Protein AF-A0A9E5EXT0-F1 (afdb_monomer_lite)

Sequence (122 aa):
MRSSLAVTTYQAGKLVFLRPQDGKLNTHFRAFDSPMGLAANHQILSIGTPGHISHYRNMPAVAQKREPIGQVDACYMPRDSHTTGDILVHEMAYGNNNELWVVNTRFSCLCTLDNVNSFVPR

Secondary structure (DSSP, 8-state):
----EEEEETTTTEEEEEEEETTEEEEEEEE-SS---EEE-SSEEEEEETEEEEEEEE-HHHHTTSSSTTS-S--EEEEEEEEEES--EEEEEE-GGGPEEEEETTTTEEEEEETTTEEEE-

Foldseek 3Di:
DWDWDWDADQVVQWIWIWTDDPNDIDIDIDGHHRWAEWEDDPFWTWIDHAQKIWIWGWDQVVQCVDPVHPPGRTDTHTDDMQGQHGQPFHYWYQDPPRFIWTCRVVVRFIWTADPPNRIDGD

Structure (mmCIF, N/CA/C/O backbone):
data_AF-A0A9E5EXT0-F1
#
_entry.id   AF-A0A9E5EXT0-F1
#
loop_
_atom_site.group_PDB
_atom_site.id
_atom_site.type_symbol
_atom_site.label_atom_id
_atom_site.label_alt_id
_atom_site.label_comp_id
_atom_site.label_asym_id
_atom_site.label_entity_id
_atom_site.label_seq_id
_atom_site.pdbx_PDB_ins_code
_atom_site.Cartn_x
_atom_site.Cartn_y
_atom_site.Cartn_z
_atom_site.occupancy
_atom_site.B_iso_or_equiv
_atom_site.auth_seq_id
_atom_site.auth_comp_id
_atom_site.auth_asym_id
_atom_site.auth_atom_id
_atom_site.pdbx_PDB_model_num
ATOM 1 N N . MET A 1 1 ? -25.022 -2.362 8.322 1.00 39.25 1 MET A N 1
ATOM 2 C CA . MET A 1 1 ? -23.707 -2.462 7.652 1.00 39.25 1 MET A CA 1
ATOM 3 C C . MET A 1 1 ? -22.707 -1.631 8.444 1.00 39.25 1 MET A C 1
ATOM 5 O O . MET A 1 1 ? -22.973 -0.454 8.653 1.00 39.25 1 MET A O 1
ATOM 9 N N . ARG A 1 2 ? -21.622 -2.231 8.952 1.00 65.38 2 ARG A N 1
ATOM 10 C CA . ARG A 1 2 ? -20.475 -1.490 9.506 1.00 65.38 2 ARG A CA 1
ATOM 11 C C . ARG A 1 2 ? -19.457 -1.360 8.378 1.00 65.38 2 ARG A C 1
ATOM 13 O O . ARG A 1 2 ? -18.787 -2.331 8.054 1.00 65.38 2 ARG A O 1
ATOM 20 N N . SER A 1 3 ? -19.410 -0.197 7.744 1.00 68.75 3 SER A N 1
ATOM 21 C CA . SER A 1 3 ? -18.426 0.102 6.702 1.00 68.75 3 SER A CA 1
ATOM 22 C C . SER A 1 3 ? -17.402 1.071 7.273 1.00 68.75 3 SER A C 1
ATOM 24 O O . SER A 1 3 ? -17.778 2.053 7.913 1.00 68.75 3 SER A O 1
ATOM 26 N N . SER A 1 4 ? -16.122 0.789 7.053 1.00 84.25 4 SER A N 1
ATOM 27 C CA . SER A 1 4 ? -15.028 1.707 7.372 1.00 84.25 4 SER A CA 1
ATOM 28 C C . SER A 1 4 ? -14.374 2.167 6.074 1.00 84.25 4 SER A C 1
ATOM 30 O O . SER A 1 4 ? -14.234 1.375 5.144 1.00 84.25 4 SER A O 1
ATOM 32 N N . LEU A 1 5 ? -13.967 3.430 6.020 1.00 91.06 5 LEU A N 1
ATOM 33 C CA . LEU A 1 5 ? -13.195 4.015 4.929 1.00 91.06 5 LEU A CA 1
ATOM 34 C C . LEU A 1 5 ? -11.774 4.294 5.427 1.00 91.06 5 LEU A C 1
ATOM 36 O O . LEU A 1 5 ? -11.593 4.820 6.524 1.00 91.06 5 LEU A O 1
ATOM 40 N N . ALA A 1 6 ? -10.776 3.944 4.624 1.00 93.25 6 ALA A N 1
ATOM 41 C CA . ALA A 1 6 ? -9.379 4.274 4.869 1.00 93.25 6 ALA A CA 1
ATOM 42 C C . ALA A 1 6 ? -8.933 5.336 3.856 1.00 93.25 6 ALA A C 1
ATOM 44 O O . ALA A 1 6 ? -9.219 5.203 2.670 1.00 93.25 6 ALA A O 1
ATOM 45 N N . VAL A 1 7 ? -8.268 6.391 4.328 1.00 94.31 7 VAL A N 1
ATOM 46 C CA . VAL A 1 7 ? -7.820 7.523 3.502 1.00 94.31 7 VAL A CA 1
ATOM 47 C C . VAL A 1 7 ? -6.372 7.851 3.830 1.00 94.31 7 VAL A C 1
ATOM 49 O O . VAL A 1 7 ? -6.045 8.089 4.993 1.00 94.31 7 VAL A O 1
ATOM 52 N N . THR A 1 8 ? -5.510 7.892 2.820 1.00 94.56 8 THR A N 1
ATOM 53 C CA . THR A 1 8 ? -4.151 8.428 2.932 1.00 94.56 8 THR A CA 1
ATOM 54 C C . THR A 1 8 ? -4.142 9.921 2.613 1.00 94.56 8 THR A C 1
ATOM 56 O O . THR A 1 8 ? -4.918 10.417 1.799 1.00 94.56 8 THR A O 1
ATOM 59 N N . THR A 1 9 ? -3.274 10.672 3.285 1.00 92.62 9 THR A N 1
ATOM 60 C CA . THR A 1 9 ? -3.041 12.089 3.014 1.00 92.62 9 THR A CA 1
ATOM 61 C C . THR A 1 9 ? -1.550 12.315 2.817 1.00 92.62 9 THR A C 1
ATOM 63 O O . THR A 1 9 ? -0.763 12.210 3.757 1.00 92.62 9 THR A O 1
ATOM 66 N N . TYR A 1 10 ? -1.165 12.642 1.584 1.00 89.25 10 TYR A N 1
ATOM 67 C CA . TYR A 1 10 ? 0.237 12.787 1.198 1.00 89.25 10 TYR A CA 1
ATOM 68 C C . TYR A 1 10 ? 0.949 13.877 2.015 1.00 89.25 10 TYR A C 1
ATOM 70 O O . TYR A 1 10 ? 1.828 13.580 2.817 1.00 89.25 10 TYR A O 1
ATOM 78 N N . GLN A 1 11 ? 0.496 15.130 1.904 1.00 88.56 11 GLN A N 1
ATOM 79 C CA . GLN A 1 11 ? 1.147 16.281 2.550 1.00 88.56 11 GLN A CA 1
ATOM 80 C C . GLN A 1 11 ? 1.045 16.266 4.082 1.00 88.56 11 GLN A C 1
ATOM 82 O O . GLN A 1 11 ? 1.932 16.753 4.775 1.00 88.56 11 GLN A O 1
ATOM 87 N N . ALA A 1 12 ? -0.041 15.716 4.630 1.00 90.56 12 ALA A N 1
ATOM 88 C CA . ALA A 1 12 ? -0.236 15.652 6.079 1.00 90.56 12 ALA A CA 1
ATOM 89 C C . ALA A 1 12 ? 0.377 14.389 6.714 1.00 90.56 12 ALA A C 1
ATOM 91 O O . ALA A 1 12 ? 0.397 14.275 7.945 1.00 90.56 12 ALA A O 1
ATOM 92 N N . GLY A 1 13 ? 0.862 13.443 5.900 1.00 94.62 13 GLY A N 1
ATOM 93 C CA . GLY A 1 13 ? 1.520 12.226 6.364 1.00 94.62 13 GLY A CA 1
ATOM 94 C C . GLY A 1 13 ? 0.614 11.340 7.218 1.00 94.62 13 GLY A C 1
ATOM 95 O O . GLY A 1 13 ? 1.055 10.845 8.260 1.00 94.62 13 GLY A O 1
ATOM 96 N N . LYS A 1 14 ? -0.677 11.199 6.870 1.00 95.25 14 LYS A N 1
ATOM 97 C CA . LYS A 1 14 ? -1.632 10.400 7.663 1.00 95.25 14 LYS A CA 1
ATOM 98 C C . LYS A 1 14 ? -2.277 9.281 6.862 1.00 95.25 14 LYS A C 1
ATOM 100 O O . LYS A 1 14 ? -2.654 9.459 5.714 1.00 95.25 14 LYS A O 1
ATOM 105 N N . LEU A 1 15 ? -2.512 8.163 7.539 1.00 94.50 15 LEU A N 1
ATOM 106 C CA . LEU A 1 15 ? -3.601 7.241 7.241 1.00 94.50 15 LEU A CA 1
ATOM 107 C C . LEU A 1 15 ? -4.729 7.497 8.243 1.00 94.50 15 LEU A C 1
ATOM 109 O O . LEU A 1 15 ? -4.500 7.506 9.457 1.00 94.50 15 LEU A O 1
ATOM 113 N N . VAL A 1 16 ? -5.942 7.679 7.738 1.00 94.69 16 VAL A N 1
ATOM 114 C CA . VAL A 1 16 ? -7.144 7.941 8.524 1.00 94.69 16 VAL A CA 1
ATOM 115 C C . VAL A 1 16 ? -8.137 6.815 8.297 1.00 94.69 16 VAL A C 1
ATOM 117 O O . VAL A 1 16 ? -8.565 6.584 7.171 1.00 94.69 16 VAL A O 1
ATOM 120 N N . PHE A 1 17 ? -8.534 6.137 9.370 1.00 92.44 17 PHE A N 1
ATOM 121 C CA . PHE A 1 17 ? -9.700 5.260 9.357 1.00 92.44 17 PHE A CA 1
ATOM 122 C C . PHE A 1 17 ? -10.920 6.037 9.831 1.00 92.44 17 PHE A C 1
ATOM 124 O O . PHE A 1 17 ? -10.903 6.637 10.906 1.00 92.44 17 PHE A O 1
ATOM 131 N N . LEU A 1 18 ? -11.968 6.003 9.023 1.00 92.38 18 LEU A N 1
ATOM 132 C CA . LEU A 1 18 ? -13.235 6.689 9.204 1.00 92.38 18 LEU A CA 1
ATOM 133 C C . LEU A 1 18 ? -14.322 5.628 9.336 1.00 92.38 18 LEU A C 1
ATOM 135 O O . LEU A 1 18 ? -14.470 4.785 8.451 1.00 92.38 18 LEU A O 1
ATOM 139 N N . ARG A 1 19 ? -15.089 5.652 10.423 1.00 90.50 19 ARG A N 1
ATOM 140 C CA . ARG A 1 19 ? -16.192 4.702 10.618 1.00 90.50 19 ARG A CA 1
ATOM 141 C C . ARG A 1 19 ? -17.350 5.325 11.392 1.00 90.50 19 ARG A C 1
ATOM 143 O O . ARG A 1 19 ? -17.109 6.154 12.272 1.00 90.50 19 ARG A O 1
ATOM 150 N N . PRO A 1 20 ? -18.598 4.916 11.126 1.00 89.81 20 PRO A N 1
ATOM 151 C CA . PRO A 1 20 ? -19.717 5.280 11.977 1.00 89.81 20 PRO A CA 1
ATOM 152 C C . PRO A 1 20 ? -19.618 4.539 13.318 1.00 89.81 20 PRO A C 1
ATOM 154 O O . PRO A 1 20 ? -19.396 3.328 13.363 1.00 89.81 20 PRO A O 1
ATOM 157 N N . GLN A 1 21 ? -19.812 5.261 14.415 1.00 87.50 21 GLN A N 1
ATOM 158 C CA . GLN A 1 21 ? -19.935 4.717 15.763 1.00 87.50 21 GLN A CA 1
ATOM 159 C C . GLN A 1 21 ? -20.943 5.563 16.546 1.00 87.50 21 GLN A C 1
ATOM 161 O O . GLN A 1 21 ? -20.752 6.767 16.692 1.00 87.50 21 GLN A O 1
ATOM 166 N N . ASP A 1 22 ? -22.013 4.935 17.037 1.00 87.69 22 ASP A N 1
ATOM 167 C CA . ASP A 1 22 ? -23.022 5.556 17.911 1.00 87.69 22 ASP A CA 1
ATOM 168 C C . ASP A 1 22 ? -23.604 6.871 17.351 1.00 87.69 22 ASP A C 1
ATOM 170 O O . ASP A 1 22 ? -23.717 7.881 18.043 1.00 87.69 22 ASP A O 1
ATOM 174 N N . GLY A 1 23 ? -23.919 6.881 16.049 1.00 87.12 23 GLY A N 1
ATOM 175 C CA . GLY A 1 23 ? -24.445 8.060 15.346 1.00 87.12 23 GLY A CA 1
ATOM 176 C C . GLY A 1 23 ? -23.416 9.169 15.087 1.00 87.12 23 GLY A C 1
ATOM 177 O O . GLY A 1 23 ? -23.775 10.223 14.570 1.00 87.12 23 GLY A O 1
ATOM 178 N N . LYS A 1 24 ? -22.140 8.944 15.419 1.00 90.31 24 LYS A N 1
ATOM 179 C CA . LYS A 1 24 ? -21.023 9.871 15.201 1.00 90.31 24 LYS A CA 1
ATOM 180 C C . LYS A 1 24 ? -19.991 9.272 14.247 1.00 90.31 24 LYS A C 1
ATOM 182 O O . LYS A 1 24 ? -19.916 8.059 14.056 1.00 90.31 24 LYS A O 1
ATOM 187 N N . LEU A 1 25 ? -19.162 10.132 13.662 1.00 90.06 25 LEU A N 1
ATOM 188 C CA . LEU A 1 25 ? -17.989 9.708 12.907 1.00 90.06 25 LEU A CA 1
ATOM 189 C C . LEU A 1 25 ? -16.818 9.499 13.875 1.00 90.06 25 LEU A C 1
ATOM 191 O O . LEU A 1 25 ? -16.340 10.448 14.494 1.00 90.06 25 LEU A O 1
ATOM 195 N N . ASN A 1 26 ? -16.353 8.260 14.006 1.00 89.81 26 ASN A N 1
ATOM 196 C CA . ASN A 1 26 ? -15.113 7.942 14.701 1.00 89.81 26 ASN A CA 1
ATOM 197 C C . ASN A 1 26 ? -13.950 7.994 13.705 1.00 89.81 26 ASN A C 1
ATOM 199 O O . ASN A 1 26 ? -14.019 7.394 12.630 1.00 89.81 26 ASN A O 1
ATOM 203 N N . THR A 1 27 ? -12.887 8.702 14.079 1.00 91.19 27 THR A N 1
ATOM 204 C CA . THR A 1 27 ? -11.682 8.853 13.265 1.00 91.19 27 THR A CA 1
ATOM 205 C C . THR A 1 27 ? -10.472 8.326 14.022 1.00 91.19 27 THR A C 1
ATOM 207 O O . THR A 1 27 ? -10.321 8.531 15.228 1.00 91.19 27 THR A O 1
ATOM 210 N N . HIS A 1 28 ? -9.605 7.604 13.321 1.00 90.31 28 HIS A N 1
ATOM 211 C CA . HIS A 1 28 ? -8.381 7.072 13.895 1.00 90.31 28 HIS A CA 1
ATOM 212 C C . HIS A 1 28 ? -7.205 7.326 12.962 1.00 90.31 28 HIS A C 1
ATOM 214 O O . HIS A 1 28 ? -7.200 6.882 11.815 1.00 90.31 28 HIS A O 1
ATOM 220 N N . PHE A 1 29 ? -6.195 8.017 13.484 1.00 93.06 29 PHE A N 1
ATOM 221 C CA . PHE A 1 29 ? -5.056 8.502 12.717 1.00 93.06 29 PHE A CA 1
ATOM 222 C C . PHE A 1 29 ? -3.808 7.656 12.975 1.00 93.06 29 PHE A C 1
ATOM 224 O O . PHE A 1 29 ? -3.501 7.265 14.110 1.00 93.06 29 PHE A O 1
ATOM 231 N N . ARG A 1 30 ? -3.048 7.408 11.912 1.00 93.81 30 ARG A N 1
ATOM 232 C CA . ARG A 1 30 ? -1.689 6.867 11.960 1.00 93.81 30 ARG A CA 1
ATOM 233 C C . ARG A 1 30 ? -0.777 7.729 11.107 1.00 93.81 30 ARG A C 1
ATOM 235 O O . ARG A 1 30 ? -1.190 8.184 10.047 1.00 93.81 30 ARG A O 1
ATOM 242 N N . ALA A 1 31 ? 0.423 7.999 11.608 1.00 95.00 31 ALA A N 1
ATOM 243 C CA . ALA A 1 31 ? 1.421 8.760 10.874 1.00 95.00 31 ALA A CA 1
ATOM 244 C C . ALA A 1 31 ? 2.197 7.828 9.941 1.00 95.00 31 ALA A C 1
ATOM 246 O O . ALA A 1 31 ? 2.560 6.727 10.349 1.00 95.00 31 ALA A O 1
ATOM 247 N N . PHE A 1 32 ? 2.439 8.294 8.724 1.00 94.00 32 PHE A N 1
ATOM 248 C CA . PHE A 1 32 ? 3.276 7.653 7.719 1.00 94.00 32 PHE A CA 1
ATOM 249 C C . PHE A 1 32 ? 4.070 8.737 7.003 1.00 94.00 32 PHE A C 1
ATOM 251 O O . PHE A 1 32 ? 3.603 9.873 6.899 1.00 94.00 32 PHE A O 1
ATOM 258 N N . ASP A 1 33 ? 5.248 8.388 6.501 1.00 92.31 33 ASP A N 1
ATOM 259 C CA . ASP A 1 33 ? 5.979 9.293 5.628 1.00 92.31 33 ASP A CA 1
ATOM 260 C C . ASP A 1 33 ? 5.316 9.305 4.251 1.00 92.31 33 ASP A C 1
ATOM 262 O O . ASP A 1 33 ? 5.365 8.315 3.524 1.00 92.31 33 ASP A O 1
ATOM 266 N N . SER A 1 34 ? 4.657 10.418 3.929 1.00 93.31 34 SER A N 1
ATOM 267 C CA . SER A 1 34 ? 4.137 10.707 2.592 1.00 93.31 34 SER A CA 1
ATOM 268 C C . SER A 1 34 ? 3.356 9.539 1.947 1.00 93.31 34 SER A C 1
ATOM 270 O O . SER A 1 34 ? 3.691 9.123 0.836 1.00 93.31 34 SER A O 1
ATOM 272 N N . PRO A 1 35 ? 2.333 8.964 2.620 1.00 95.81 35 PRO A N 1
ATOM 273 C CA . PRO A 1 35 ? 1.624 7.793 2.115 1.00 95.81 35 PRO A CA 1
ATOM 274 C C . PRO A 1 35 ? 0.811 8.154 0.869 1.00 95.81 35 PRO A C 1
ATOM 276 O O . PRO A 1 35 ? 0.051 9.126 0.879 1.00 95.81 35 PRO A O 1
ATOM 279 N N . MET A 1 36 ? 0.953 7.355 -0.187 1.00 93.25 36 MET A N 1
ATOM 280 C CA . MET A 1 36 ? 0.274 7.573 -1.469 1.00 93.25 36 MET A CA 1
ATOM 281 C C . MET A 1 36 ? -0.566 6.356 -1.842 1.00 93.25 36 MET A C 1
ATOM 283 O O . MET A 1 36 ? -1.790 6.440 -1.795 1.00 93.25 36 MET A O 1
ATOM 287 N N . GLY A 1 37 ? 0.076 5.213 -2.098 1.00 95.12 37 GLY A N 1
ATOM 288 C CA . GLY A 1 37 ? -0.633 3.988 -2.464 1.00 95.12 37 GLY A CA 1
ATOM 289 C C . GLY A 1 37 ? -1.367 3.356 -1.284 1.00 95.12 37 GLY A C 1
ATOM 290 O O . GLY A 1 37 ? -0.801 3.223 -0.194 1.00 95.12 37 GLY A O 1
ATOM 291 N N . LEU A 1 38 ? -2.596 2.892 -1.512 1.00 97.00 38 LEU A N 1
ATOM 292 C CA . LEU A 1 38 ? -3.393 2.198 -0.505 1.00 97.00 38 LEU A CA 1
ATOM 293 C C . LEU A 1 38 ? -4.187 1.055 -1.145 1.00 97.00 38 LEU A C 1
ATOM 295 O O . LEU A 1 38 ? -5.142 1.285 -1.871 1.00 97.00 38 LEU A O 1
ATOM 299 N N . ALA A 1 39 ? -3.858 -0.187 -0.797 1.00 97.12 39 ALA A N 1
ATOM 300 C CA . ALA A 1 39 ? -4.634 -1.354 -1.218 1.00 97.12 39 ALA A CA 1
ATOM 301 C C . ALA A 1 39 ? -5.157 -2.101 0.002 1.00 97.12 39 ALA A C 1
ATOM 303 O O . ALA A 1 39 ? -4.410 -2.374 0.941 1.00 97.12 39 ALA A O 1
ATOM 304 N N . ALA A 1 40 ? -6.428 -2.483 -0.013 1.00 94.50 40 ALA A N 1
ATOM 305 C CA . ALA A 1 40 ? -7.011 -3.265 1.065 1.00 94.50 40 ALA A CA 1
ATOM 306 C C . ALA A 1 40 ? -7.951 -4.34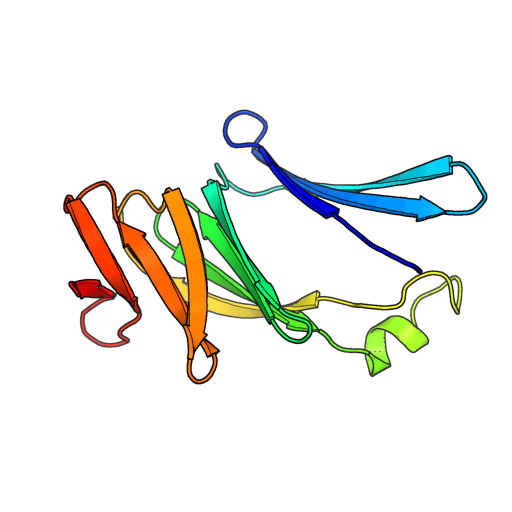5 0.533 1.00 94.50 40 ALA A C 1
ATOM 308 O O . ALA A 1 40 ? -8.669 -4.150 -0.444 1.00 94.50 40 ALA A O 1
ATOM 309 N N . ASN A 1 41 ? -7.976 -5.472 1.233 1.00 89.62 41 ASN A N 1
ATOM 310 C CA . ASN A 1 41 ? -9.060 -6.444 1.207 1.00 89.62 41 ASN A CA 1
ATOM 311 C C . ASN A 1 41 ? -9.407 -6.829 2.662 1.00 89.62 41 ASN A C 1
ATOM 313 O O . ASN A 1 41 ? -8.867 -6.261 3.610 1.00 89.62 41 ASN A O 1
ATOM 317 N N . HIS A 1 42 ? -10.304 -7.795 2.875 1.00 84.00 42 HIS A N 1
ATOM 318 C CA . HIS A 1 42 ? -10.741 -8.189 4.227 1.00 84.00 42 HIS A CA 1
ATOM 319 C C . HIS A 1 42 ? -9.621 -8.744 5.135 1.00 84.00 42 HIS A C 1
ATOM 321 O O . HIS A 1 42 ? -9.786 -8.819 6.357 1.00 84.00 42 HIS A O 1
ATOM 327 N N . GLN A 1 43 ? -8.503 -9.174 4.549 1.00 91.31 43 GLN A N 1
ATOM 328 C CA . GLN A 1 43 ? -7.409 -9.853 5.241 1.00 91.31 43 GLN A CA 1
ATOM 329 C C . GLN A 1 43 ? -6.127 -9.024 5.286 1.00 91.31 43 GLN A C 1
ATOM 331 O O . GLN A 1 43 ? -5.355 -9.170 6.235 1.00 91.31 43 GLN A O 1
ATOM 336 N N . ILE A 1 44 ? -5.883 -8.184 4.281 1.00 94.69 44 ILE A N 1
ATOM 337 C CA . ILE A 1 44 ? -4.612 -7.498 4.074 1.00 94.69 44 ILE A CA 1
ATOM 338 C C . ILE A 1 44 ? -4.864 -6.020 3.801 1.00 94.69 44 ILE A C 1
ATOM 340 O O . ILE A 1 44 ? -5.755 -5.655 3.039 1.00 94.69 44 ILE A O 1
ATOM 344 N N . LEU A 1 45 ? -4.042 -5.184 4.417 1.00 96.44 45 LEU A N 1
ATOM 345 C CA . LEU A 1 45 ? -3.942 -3.760 4.151 1.00 96.44 45 LEU A CA 1
ATOM 346 C C . LEU A 1 45 ? -2.493 -3.462 3.774 1.00 96.44 45 LEU A C 1
ATOM 348 O O . LEU A 1 45 ? -1.585 -3.823 4.520 1.00 96.44 45 LEU A O 1
ATOM 352 N N . SER A 1 46 ? -2.287 -2.792 2.650 1.00 97.88 46 SER A N 1
ATOM 353 C CA . SER A 1 46 ? -0.978 -2.381 2.157 1.00 97.88 46 SER A CA 1
ATOM 354 C C . SER A 1 46 ? -0.925 -0.886 1.946 1.00 97.88 46 SER A C 1
ATOM 356 O O . SER A 1 46 ? -1.861 -0.299 1.404 1.00 97.88 46 SER A O 1
ATOM 358 N N . ILE A 1 47 ? 0.182 -0.286 2.367 1.00 97.81 47 ILE A N 1
AT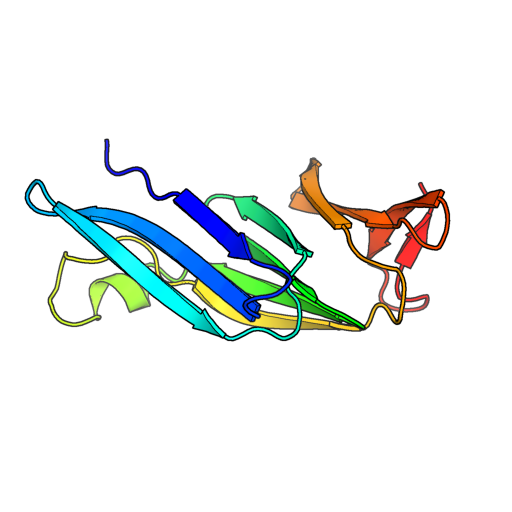OM 359 C CA . ILE A 1 47 ? 0.404 1.156 2.301 1.00 97.81 47 ILE A CA 1
ATOM 360 C C . ILE A 1 47 ? 1.743 1.385 1.613 1.00 97.81 47 ILE A C 1
ATOM 362 O O . ILE A 1 47 ? 2.763 0.862 2.061 1.00 97.81 47 ILE A O 1
ATOM 366 N N . GLY A 1 48 ? 1.719 2.145 0.523 1.00 97.62 48 GLY A N 1
ATOM 367 C CA . GLY A 1 48 ? 2.897 2.564 -0.219 1.00 97.62 48 GLY A CA 1
ATOM 368 C C . GLY A 1 48 ? 3.384 3.924 0.264 1.00 97.62 48 GLY A C 1
ATOM 369 O O . GLY A 1 48 ? 2.624 4.896 0.288 1.00 97.62 48 GLY A O 1
ATOM 370 N N . THR A 1 49 ? 4.656 3.978 0.629 1.00 96.38 49 THR A N 1
ATOM 371 C CA . THR A 1 49 ? 5.390 5.173 1.063 1.00 96.38 49 THR A CA 1
ATOM 372 C C . THR A 1 49 ? 6.699 5.263 0.268 1.00 96.38 49 THR A C 1
ATOM 374 O O . THR A 1 49 ? 7.053 4.313 -0.438 1.00 96.38 49 THR A O 1
ATOM 377 N N . PRO A 1 50 ? 7.460 6.367 0.342 1.00 95.81 50 PRO A N 1
ATOM 378 C CA . PRO A 1 50 ? 8.748 6.448 -0.339 1.00 95.81 50 PRO A CA 1
ATOM 379 C C . PRO A 1 50 ? 9.671 5.275 0.029 1.00 95.81 50 PRO A C 1
ATOM 381 O O . PRO A 1 50 ? 9.911 4.977 1.200 1.00 95.81 50 PRO A O 1
ATOM 384 N N . GLY A 1 51 ? 10.175 4.575 -0.987 1.00 96.00 51 GLY A N 1
ATOM 385 C CA . GLY A 1 51 ? 11.152 3.498 -0.828 1.00 96.00 51 GLY A CA 1
ATOM 386 C C . GLY A 1 51 ? 10.606 2.135 -0.396 1.00 96.00 51 GLY A C 1
ATOM 387 O O . GLY A 1 51 ? 11.347 1.158 -0.513 1.00 96.00 51 GLY A O 1
ATOM 388 N N . HIS A 1 52 ? 9.363 2.035 0.089 1.00 96.81 52 HIS A N 1
ATOM 389 C CA . HIS A 1 52 ? 8.838 0.778 0.623 1.00 96.81 52 HIS A CA 1
ATOM 390 C C . HIS A 1 52 ? 7.308 0.667 0.608 1.00 96.81 52 HIS A C 1
ATOM 392 O O . HIS A 1 52 ? 6.582 1.661 0.639 1.00 96.81 52 HIS A O 1
ATOM 398 N N . ILE A 1 53 ? 6.818 -0.572 0.623 1.00 97.94 53 ILE A N 1
ATOM 399 C CA . ILE A 1 53 ? 5.403 -0.909 0.790 1.00 97.94 53 ILE A CA 1
ATOM 400 C C . ILE A 1 53 ? 5.259 -1.760 2.049 1.00 97.94 53 ILE A C 1
ATOM 402 O O . ILE A 1 53 ? 5.834 -2.838 2.149 1.00 97.94 53 ILE A O 1
ATOM 406 N N . SER A 1 54 ? 4.472 -1.282 3.011 1.00 97.50 54 SER A N 1
ATOM 407 C CA . SER A 1 54 ? 4.205 -1.998 4.261 1.00 97.50 54 SER A CA 1
ATOM 408 C C . SER A 1 54 ? 2.938 -2.840 4.154 1.00 97.50 54 SER A C 1
ATOM 410 O O . SER A 1 54 ? 1.888 -2.329 3.762 1.00 97.50 54 SER A O 1
ATOM 412 N N . HIS A 1 55 ? 3.010 -4.099 4.583 1.00 97.50 55 HIS A N 1
ATOM 413 C CA . HIS A 1 55 ? 1.898 -5.043 4.617 1.00 97.50 55 HIS A CA 1
ATOM 414 C C . HIS A 1 55 ? 1.422 -5.301 6.049 1.00 97.50 55 HIS A C 1
ATOM 416 O O . HIS A 1 55 ? 2.183 -5.684 6.943 1.00 97.50 55 HIS A O 1
ATOM 422 N N . TYR A 1 56 ? 0.115 -5.176 6.249 1.00 97.12 56 TYR A N 1
ATOM 423 C CA . TYR A 1 56 ? -0.575 -5.458 7.497 1.00 97.12 56 TYR A CA 1
ATOM 424 C C . TYR A 1 56 ? -1.593 -6.570 7.284 1.00 97.12 56 TYR A C 1
ATOM 426 O O . TYR A 1 56 ? -2.275 -6.604 6.262 1.00 97.12 56 TYR A O 1
ATOM 434 N N . ARG A 1 57 ? -1.757 -7.452 8.271 1.00 96.25 57 ARG A N 1
ATOM 435 C CA . ARG A 1 57 ? -2.804 -8.481 8.250 1.00 96.25 57 ARG A CA 1
ATOM 436 C C . ARG A 1 57 ? -3.832 -8.271 9.340 1.00 96.25 57 ARG A C 1
ATOM 438 O O . ARG A 1 57 ? -3.475 -7.963 10.477 1.00 96.25 57 ARG A O 1
ATOM 445 N N . ASN A 1 58 ? -5.094 -8.483 8.987 1.00 94.44 58 ASN A N 1
ATOM 446 C CA . ASN A 1 58 ? -6.199 -8.489 9.928 1.00 94.44 58 ASN A CA 1
ATOM 447 C C . ASN A 1 58 ? -6.065 -9.679 10.891 1.00 94.44 58 ASN A C 1
ATOM 449 O O . ASN A 1 58 ? -5.884 -10.820 10.467 1.00 94.44 58 ASN A O 1
ATOM 453 N N . MET A 1 59 ? -6.165 -9.407 12.189 1.00 93.69 59 MET A N 1
ATOM 454 C CA . MET A 1 59 ? -6.059 -10.373 13.279 1.00 93.69 59 MET A CA 1
ATOM 455 C C . MET A 1 59 ? -7.318 -10.300 14.153 1.00 93.69 59 MET A C 1
ATOM 457 O O . MET A 1 59 ? -7.307 -9.640 15.198 1.00 93.69 59 MET A O 1
ATOM 461 N N . PRO A 1 60 ? -8.414 -10.983 13.772 1.00 90.69 60 PRO A N 1
ATOM 462 C CA . PRO A 1 60 ? -9.682 -10.918 14.504 1.00 90.69 60 PRO A CA 1
ATOM 463 C C . PRO A 1 60 ? -9.559 -11.323 15.979 1.00 90.69 60 PRO A C 1
ATOM 465 O O . PRO A 1 60 ? -10.162 -10.697 16.845 1.00 90.69 60 PRO A O 1
ATOM 468 N N . ALA A 1 61 ? -8.703 -12.304 16.287 1.00 91.31 61 ALA A N 1
ATOM 469 C CA . ALA A 1 61 ? -8.437 -12.737 17.661 1.00 91.31 61 ALA A CA 1
ATOM 470 C C . ALA A 1 61 ? -7.837 -11.626 18.547 1.00 91.31 61 ALA A C 1
ATOM 472 O O . ALA A 1 61 ? -8.015 -11.643 19.763 1.00 91.31 61 ALA A O 1
ATOM 473 N N . VAL A 1 62 ? -7.130 -10.658 17.950 1.00 90.56 62 VAL A N 1
ATOM 474 C CA . VAL A 1 62 ? -6.604 -9.481 18.659 1.00 90.56 62 VAL A CA 1
ATOM 475 C C . VAL A 1 62 ? -7.691 -8.421 18.799 1.00 90.56 62 V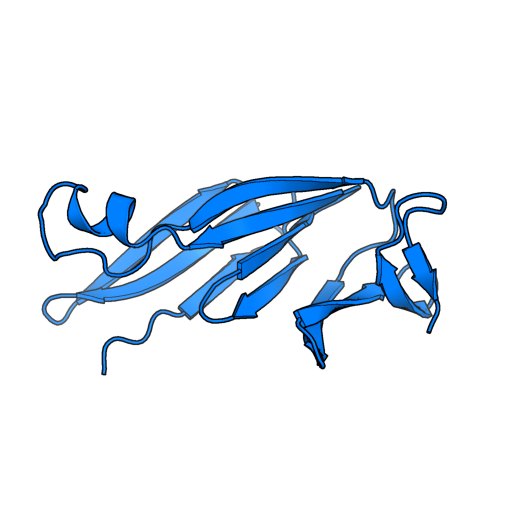AL A C 1
ATOM 477 O O . VAL A 1 62 ? -7.841 -7.849 19.875 1.00 90.56 62 VAL A O 1
ATOM 480 N N . ALA A 1 63 ? -8.494 -8.200 17.753 1.00 87.81 63 ALA A N 1
ATOM 481 C CA . ALA A 1 63 ? -9.626 -7.274 17.806 1.00 87.81 63 ALA A CA 1
ATOM 482 C C . ALA A 1 63 ? -10.622 -7.643 18.922 1.00 87.81 63 ALA A C 1
ATOM 484 O O . ALA A 1 63 ? -11.050 -6.770 19.669 1.00 87.81 63 ALA A O 1
ATOM 485 N N . GLN A 1 64 ? -10.913 -8.937 19.100 1.00 87.94 64 GLN A N 1
ATOM 486 C CA . GLN A 1 64 ? -11.822 -9.447 20.139 1.00 87.94 64 GLN A CA 1
ATOM 487 C C . GLN A 1 64 ? -11.335 -9.210 21.574 1.00 87.94 64 GLN A C 1
ATOM 489 O O . GLN A 1 64 ? -12.149 -9.142 22.489 1.00 87.94 64 GLN A O 1
ATOM 494 N N . LYS A 1 65 ? -10.019 -9.088 21.775 1.00 89.12 65 LYS A N 1
ATOM 495 C CA . LYS A 1 65 ? -9.398 -8.851 23.088 1.00 89.12 65 LYS A CA 1
ATOM 496 C C . LYS A 1 65 ? -9.113 -7.374 23.351 1.00 89.12 65 LYS A C 1
ATO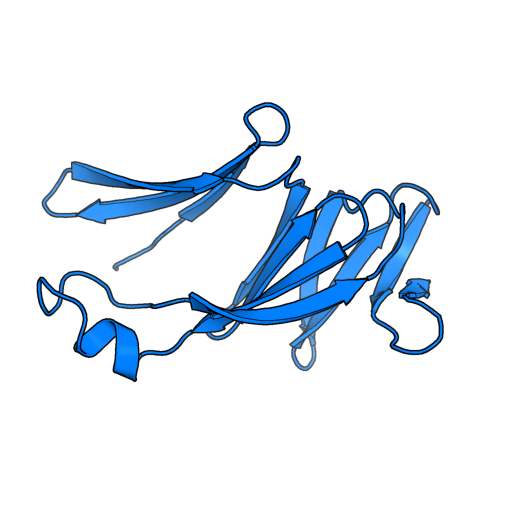M 498 O O . LYS A 1 65 ? -8.553 -7.035 24.389 1.00 89.12 65 LYS A O 1
ATOM 503 N N . ARG A 1 66 ? -9.417 -6.494 22.394 1.00 84.62 66 ARG A N 1
ATOM 504 C CA . ARG A 1 66 ? -9.139 -5.068 22.521 1.00 84.62 66 ARG A CA 1
ATOM 505 C C . ARG A 1 66 ? -10.233 -4.408 23.349 1.00 84.62 66 ARG A C 1
ATOM 507 O O . ARG A 1 66 ? -11.390 -4.403 22.942 1.00 84.62 66 ARG A O 1
ATOM 514 N N . GLU A 1 67 ? -9.833 -3.763 24.438 1.00 83.44 67 GLU A N 1
ATOM 515 C CA . GLU A 1 67 ? -10.738 -2.911 25.200 1.00 83.44 67 GLU A CA 1
ATOM 516 C C . GLU A 1 67 ? -11.011 -1.579 24.470 1.00 83.44 67 GLU A C 1
ATOM 518 O O . GLU A 1 67 ? -10.083 -0.973 23.911 1.00 83.44 67 GLU A O 1
ATOM 523 N N . PRO A 1 68 ? -12.265 -1.098 24.469 1.00 82.69 68 PRO A N 1
ATOM 524 C CA . PRO A 1 68 ? -13.457 -1.757 25.014 1.00 82.69 68 PRO A CA 1
ATOM 525 C C . PRO A 1 68 ? -13.944 -2.894 24.099 1.00 82.69 68 PRO A C 1
ATOM 527 O O . PRO A 1 68 ? -14.046 -2.702 22.880 1.00 82.69 68 PRO A O 1
ATOM 530 N N . ILE A 1 69 ? -14.273 -4.054 24.680 1.00 84.00 69 ILE A N 1
ATOM 531 C CA . ILE A 1 69 ? -14.705 -5.242 23.919 1.00 84.00 69 ILE A CA 1
ATOM 532 C C . ILE A 1 69 ? -15.875 -4.902 22.974 1.00 84.00 69 ILE A C 1
ATOM 534 O O . ILE A 1 69 ? -16.831 -4.219 23.340 1.00 84.00 69 ILE A O 1
ATOM 538 N N . GLY A 1 70 ? -15.805 -5.391 21.730 1.00 79.56 70 GLY A N 1
ATOM 539 C CA . GLY A 1 70 ? -16.883 -5.277 20.735 1.00 79.56 70 GLY A CA 1
ATOM 540 C C . GLY A 1 70 ? -16.936 -3.952 19.957 1.00 79.56 70 GLY A C 1
ATOM 541 O O . GLY A 1 70 ? -17.738 -3.818 19.023 1.00 79.56 70 GLY A O 1
ATOM 542 N N . GLN A 1 71 ? -16.067 -2.985 20.278 1.00 80.50 71 GLN A N 1
ATOM 543 C CA . GLN A 1 71 ? -16.005 -1.711 19.549 1.00 80.50 71 GLN A CA 1
ATOM 544 C C . GLN A 1 71 ? -15.264 -1.791 18.214 1.00 80.50 71 GLN A C 1
ATOM 546 O O . GLN A 1 71 ? -15.486 -0.940 17.353 1.00 80.50 71 GLN A O 1
ATOM 551 N N . VAL A 1 72 ? -14.386 -2.779 18.036 1.00 81.31 72 VAL A N 1
ATOM 552 C CA . VAL A 1 72 ? -13.527 -2.922 16.855 1.00 81.31 72 VAL A CA 1
ATOM 553 C C . VAL A 1 72 ? -13.689 -4.325 16.285 1.00 81.31 72 VAL A C 1
ATOM 555 O O . VAL A 1 72 ? -13.602 -5.307 17.013 1.00 81.31 72 VAL A O 1
ATOM 558 N N . ASP A 1 73 ? -13.933 -4.408 14.983 1.00 82.81 73 ASP A N 1
ATOM 559 C CA . ASP A 1 73 ? -14.172 -5.648 14.235 1.00 82.81 73 ASP A CA 1
ATOM 560 C C . ASP A 1 73 ? -12.938 -6.138 13.459 1.00 82.81 73 ASP A C 1
ATOM 562 O O . ASP A 1 73 ? -12.850 -7.322 13.135 1.00 82.81 73 ASP A O 1
ATOM 566 N N . ALA A 1 74 ? -11.957 -5.265 13.213 1.00 88.25 74 ALA A N 1
ATOM 567 C CA . ALA A 1 74 ? -10.703 -5.607 12.550 1.00 88.25 74 ALA A CA 1
ATOM 568 C C . ALA A 1 74 ? -9.483 -4.981 13.241 1.00 88.25 74 ALA A C 1
ATOM 570 O O . ALA A 1 74 ? -9.493 -3.821 13.657 1.00 88.25 74 ALA A O 1
ATOM 571 N N . CYS A 1 75 ? -8.392 -5.742 13.325 1.00 90.94 75 CYS A N 1
ATOM 572 C CA . CYS A 1 75 ? -7.114 -5.267 13.852 1.00 90.94 75 CYS A CA 1
ATOM 573 C C . CYS A 1 75 ? -6.004 -5.607 12.862 1.00 90.94 75 CYS A C 1
ATOM 575 O O . CYS A 1 75 ? -5.556 -6.749 12.793 1.00 90.94 75 CYS A O 1
ATOM 577 N N . TYR A 1 76 ? -5.574 -4.615 12.084 1.00 93.06 76 TYR A N 1
ATOM 578 C CA . TYR A 1 76 ? -4.495 -4.771 11.114 1.00 93.06 76 TYR A CA 1
ATOM 579 C C . TYR A 1 76 ? -3.147 -4.592 11.802 1.00 93.06 76 TYR A C 1
ATOM 581 O O . TYR A 1 76 ? -2.828 -3.515 12.306 1.00 93.06 76 TYR A O 1
ATOM 589 N N . MET A 1 77 ? -2.357 -5.660 11.831 1.00 94.38 77 MET A N 1
ATOM 590 C CA . MET A 1 77 ? -1.038 -5.672 12.451 1.00 94.38 77 MET A CA 1
ATOM 591 C C . MET A 1 77 ? 0.056 -5.783 11.388 1.00 94.38 77 MET A C 1
ATOM 593 O O . MET A 1 77 ? -0.120 -6.567 10.453 1.00 94.38 77 MET A O 1
ATOM 597 N N . PRO A 1 78 ? 1.184 -5.066 11.535 1.00 95.56 78 PRO A N 1
ATOM 598 C CA . PRO A 1 78 ? 2.282 -5.128 10.574 1.00 95.56 78 PRO A CA 1
ATOM 599 C C . PRO A 1 78 ? 2.828 -6.555 10.492 1.00 95.56 78 PRO A C 1
ATOM 601 O O . PRO A 1 78 ? 2.918 -7.256 11.507 1.00 95.56 78 PRO A O 1
ATOM 604 N N . ARG A 1 79 ? 3.134 -7.011 9.280 1.00 95.88 79 ARG A N 1
ATOM 605 C CA . ARG A 1 79 ? 3.677 -8.351 9.026 1.00 95.88 79 ARG A CA 1
ATOM 606 C C . ARG A 1 79 ? 4.931 -8.329 8.181 1.00 95.88 79 ARG A C 1
ATOM 608 O O . ARG A 1 79 ? 5.794 -9.160 8.424 1.00 95.88 79 ARG A O 1
ATOM 615 N N . ASP A 1 80 ? 5.004 -7.411 7.230 1.00 95.44 80 ASP A N 1
ATOM 616 C CA . ASP A 1 80 ? 6.116 -7.335 6.298 1.00 95.44 80 ASP A CA 1
ATOM 617 C C . ASP A 1 80 ? 6.267 -5.911 5.750 1.00 95.44 80 ASP A C 1
ATOM 619 O O . ASP A 1 80 ? 5.317 -5.123 5.798 1.00 95.44 80 ASP A O 1
ATOM 623 N N . SER A 1 81 ? 7.458 -5.582 5.260 1.00 96.88 81 SER A N 1
ATOM 624 C CA . SER A 1 81 ? 7.727 -4.342 4.538 1.00 96.88 81 SER A CA 1
ATOM 625 C C . SER A 1 81 ? 8.677 -4.637 3.390 1.00 96.88 81 SER A C 1
ATOM 627 O O . SER A 1 81 ? 9.815 -5.058 3.603 1.00 96.88 81 SER A O 1
ATOM 629 N N . HIS A 1 82 ? 8.207 -4.396 2.174 1.00 97.69 82 HIS A N 1
ATOM 630 C CA . HIS A 1 82 ? 8.952 -4.654 0.955 1.00 97.69 82 HIS A CA 1
ATOM 631 C C . HIS A 1 82 ? 9.668 -3.389 0.500 1.00 97.69 82 HIS A C 1
ATOM 633 O O . HIS A 1 82 ? 9.031 -2.360 0.272 1.00 97.69 82 HIS A O 1
ATOM 639 N N . THR A 1 83 ? 10.989 -3.449 0.341 1.00 97.75 83 THR A N 1
ATOM 640 C CA . THR A 1 83 ? 11.760 -2.319 -0.197 1.00 97.75 83 THR A CA 1
ATOM 641 C C . THR A 1 83 ? 11.598 -2.259 -1.711 1.00 97.75 83 THR A C 1
ATOM 643 O O . THR A 1 83 ? 11.933 -3.201 -2.419 1.00 97.75 83 THR A O 1
ATOM 646 N N . THR A 1 84 ? 11.102 -1.133 -2.218 1.00 96.75 84 THR A N 1
ATOM 647 C CA . THR A 1 84 ? 10.881 -0.904 -3.653 1.00 96.75 84 THR A CA 1
ATOM 648 C C . THR A 1 84 ? 11.949 -0.017 -4.281 1.00 96.75 84 THR A C 1
ATOM 650 O O . THR A 1 84 ? 12.098 0.000 -5.500 1.00 96.75 84 THR A O 1
ATOM 653 N N . GLY A 1 85 ? 12.656 0.770 -3.465 1.00 94.75 85 GLY A N 1
ATOM 654 C CA . GLY A 1 85 ? 13.356 1.954 -3.952 1.00 94.75 85 GLY A CA 1
ATOM 655 C C . GLY A 1 85 ? 12.372 3.046 -4.386 1.00 94.75 85 GLY A C 1
ATOM 656 O O . GLY A 1 85 ? 11.168 2.984 -4.112 1.00 94.75 85 GLY A O 1
ATOM 657 N N . ASP A 1 86 ? 12.888 4.078 -5.044 1.00 94.56 86 ASP A N 1
ATOM 658 C CA . ASP A 1 86 ? 12.106 5.256 -5.415 1.00 94.56 86 ASP A CA 1
ATOM 659 C C . ASP A 1 86 ? 11.345 5.037 -6.730 1.00 94.56 86 ASP A C 1
ATOM 661 O O . ASP A 1 86 ? 11.742 5.530 -7.785 1.00 94.56 86 ASP A O 1
ATOM 665 N N . ILE A 1 87 ? 10.269 4.247 -6.659 1.00 96.19 87 ILE A N 1
ATOM 666 C CA . ILE A 1 87 ? 9.369 3.950 -7.786 1.00 96.19 87 ILE A CA 1
ATOM 667 C C . ILE A 1 87 ? 8.170 4.906 -7.876 1.00 96.19 87 ILE A C 1
ATOM 669 O O . ILE A 1 87 ? 7.318 4.746 -8.747 1.00 96.19 87 ILE A O 1
ATOM 673 N N . LEU A 1 88 ? 8.089 5.893 -6.975 1.00 95.06 88 LEU A N 1
ATOM 674 C CA . LEU A 1 88 ? 6.955 6.816 -6.859 1.00 95.06 88 LEU A CA 1
ATOM 675 C C . LEU A 1 88 ? 5.603 6.073 -6.879 1.00 95.06 88 LEU A C 1
ATOM 677 O O . LEU A 1 88 ? 4.785 6.253 -7.789 1.00 95.06 88 LEU A O 1
ATOM 681 N N . VAL A 1 89 ? 5.403 5.201 -5.881 1.00 96.38 89 VAL A N 1
ATOM 682 C CA . VAL A 1 89 ? 4.152 4.451 -5.681 1.00 96.38 89 VAL A CA 1
ATOM 683 C C . VAL A 1 89 ? 2.997 5.436 -5.568 1.00 96.38 89 VAL A C 1
ATOM 685 O O . VAL A 1 89 ? 2.964 6.219 -4.624 1.00 96.38 89 VAL A O 1
ATOM 688 N N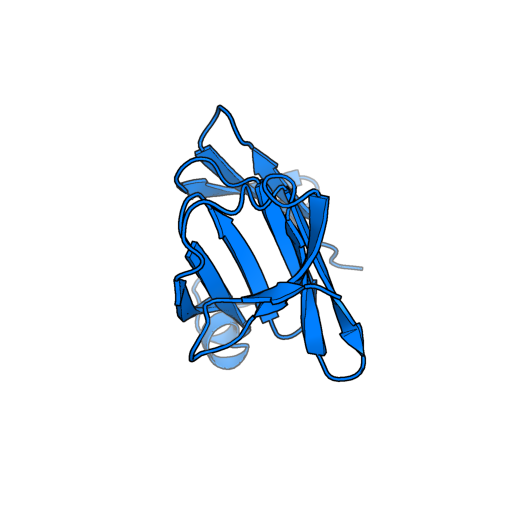 . HIS A 1 90 ? 2.049 5.390 -6.503 1.00 92.81 90 HIS A N 1
ATOM 689 C CA . HIS A 1 90 ? 0.918 6.321 -6.494 1.00 92.81 90 HIS A CA 1
ATOM 690 C C . HIS A 1 90 ? -0.387 5.659 -6.063 1.00 92.81 90 HIS A C 1
ATOM 692 O O . HIS A 1 90 ? -1.057 6.164 -5.171 1.00 92.81 90 HIS A O 1
ATOM 698 N N . GLU A 1 91 ? -0.716 4.515 -6.661 1.00 95.00 91 GLU A N 1
ATOM 699 C CA . GLU A 1 91 ? -1.907 3.736 -6.325 1.00 95.00 91 GLU A CA 1
ATOM 700 C C . GLU A 1 91 ? -1.597 2.240 -6.377 1.00 95.00 91 GLU A C 1
ATOM 702 O O . GLU A 1 91 ? -0.642 1.817 -7.039 1.00 95.00 91 GLU A O 1
ATOM 707 N N . MET A 1 92 ? -2.375 1.436 -5.658 1.00 97.75 92 MET A N 1
ATOM 708 C CA . MET A 1 92 ? -2.204 -0.011 -5.607 1.00 97.75 92 MET A CA 1
ATOM 709 C C . MET A 1 92 ? -3.547 -0.736 -5.548 1.00 97.75 92 MET A C 1
ATOM 711 O O . MET A 1 92 ? -4.517 -0.239 -4.985 1.00 97.75 92 MET A O 1
ATOM 715 N N . ALA A 1 93 ? -3.591 -1.965 -6.051 1.00 97.56 93 ALA A N 1
ATOM 716 C CA . ALA A 1 93 ? -4.765 -2.818 -5.920 1.00 97.56 93 ALA A CA 1
ATOM 717 C C . ALA A 1 93 ? -4.377 -4.292 -5.833 1.00 97.56 93 ALA A C 1
ATOM 719 O O . ALA A 1 93 ? -3.400 -4.736 -6.434 1.00 97.56 93 ALA A O 1
ATOM 720 N N . TYR A 1 94 ? -5.174 -5.067 -5.101 1.00 96.94 94 TYR A N 1
ATOM 721 C CA . TYR A 1 94 ? -5.079 -6.519 -5.152 1.00 96.94 94 TYR A CA 1
ATOM 722 C C . TYR A 1 94 ? -5.826 -7.039 -6.377 1.00 96.94 94 TYR A C 1
ATOM 724 O O . TYR A 1 94 ? -7.029 -6.819 -6.508 1.00 96.94 94 TYR A O 1
ATOM 732 N N . GLY A 1 95 ? -5.099 -7.724 -7.256 1.00 93.81 95 GLY A N 1
ATOM 733 C CA . GLY A 1 95 ? -5.656 -8.451 -8.388 1.00 93.81 95 GLY A CA 1
ATOM 734 C C . GLY A 1 95 ? -6.061 -9.877 -8.011 1.00 93.81 95 GLY A C 1
ATOM 735 O O . GLY A 1 95 ? -6.349 -10.201 -6.854 1.00 93.81 95 GLY A O 1
ATOM 736 N N . ASN A 1 96 ? -6.048 -10.761 -9.007 1.00 92.81 96 ASN A N 1
ATOM 737 C CA . ASN A 1 96 ? -6.315 -12.182 -8.800 1.00 92.81 96 ASN A CA 1
ATOM 738 C C . ASN A 1 96 ? -5.276 -12.809 -7.857 1.00 92.81 96 ASN A C 1
ATOM 740 O O . ASN A 1 96 ? -4.123 -12.387 -7.803 1.00 92.81 96 ASN A O 1
ATOM 744 N N . ASN A 1 97 ? -5.688 -13.836 -7.108 1.00 91.81 97 ASN A N 1
ATOM 745 C CA . ASN A 1 97 ? -4.829 -14.568 -6.166 1.00 91.81 97 ASN A CA 1
ATOM 746 C C . ASN A 1 97 ? -4.140 -13.690 -5.098 1.00 91.81 97 ASN A C 1
ATOM 748 O O . ASN A 1 97 ? -3.117 -14.090 -4.548 1.00 91.81 97 ASN A O 1
ATOM 752 N N . ASN A 1 98 ? -4.707 -12.520 -4.772 1.00 92.44 98 ASN A N 1
ATOM 753 C CA . ASN A 1 98 ? -4.123 -11.535 -3.851 1.00 92.44 98 ASN A CA 1
ATOM 754 C C . ASN A 1 98 ? -2.734 -11.019 -4.273 1.00 92.44 98 ASN A C 1
ATOM 756 O O . ASN A 1 98 ? -1.965 -10.568 -3.421 1.00 92.44 98 ASN A O 1
ATOM 760 N N . GLU A 1 99 ? -2.406 -11.051 -5.565 1.00 95.62 99 GLU A N 1
ATOM 761 C CA . GLU A 1 99 ? -1.206 -10.389 -6.074 1.00 95.62 99 GLU A CA 1
ATOM 762 C C . GLU A 1 99 ? -1.386 -8.867 -6.007 1.00 95.62 99 GLU A C 1
ATOM 764 O O . GLU A 1 99 ? -2.421 -8.335 -6.419 1.00 95.62 99 GLU A O 1
ATOM 769 N N . LEU A 1 100 ? -0.395 -8.161 -5.460 1.00 97.62 100 LEU A N 1
ATOM 770 C CA . LEU A 1 100 ? -0.428 -6.707 -5.362 1.00 97.62 100 LEU A CA 1
ATOM 771 C C . LEU A 1 100 ? 0.111 -6.082 -6.649 1.00 97.62 100 LEU A C 1
ATOM 773 O O . LEU A 1 100 ? 1.278 -6.266 -6.996 1.00 97.62 100 LEU A O 1
ATOM 777 N N . TRP A 1 101 ? -0.740 -5.303 -7.303 1.00 98.12 101 TRP A N 1
ATOM 778 C CA . TRP A 1 101 ? -0.401 -4.476 -8.449 1.00 98.12 101 TRP A CA 1
ATOM 779 C C . TRP A 1 101 ? -0.180 -3.040 -8.000 1.00 98.12 101 TRP A C 1
ATOM 781 O O . TRP A 1 101 ? -0.922 -2.516 -7.166 1.00 98.12 101 TRP A O 1
ATOM 791 N N . VAL A 1 102 ? 0.847 -2.409 -8.559 1.00 98.50 102 VAL A N 1
ATOM 792 C CA . VAL A 1 102 ? 1.315 -1.084 -8.160 1.00 98.50 102 VAL A CA 1
ATOM 793 C C . VAL A 1 102 ? 1.433 -0.194 -9.389 1.00 98.50 102 VAL A C 1
ATOM 795 O O . VAL A 1 102 ? 2.021 -0.588 -10.395 1.00 98.50 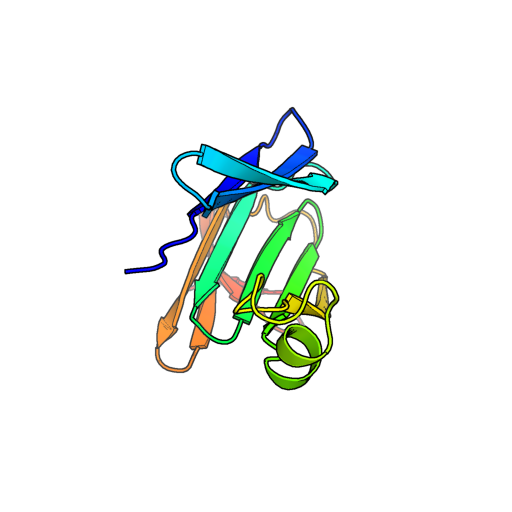102 VAL A O 1
ATOM 798 N N . VAL A 1 103 ? 0.904 1.026 -9.301 1.00 98.31 103 VAL A N 1
ATOM 799 C CA . VAL A 1 103 ? 1.157 2.085 -10.281 1.00 98.31 103 VAL A CA 1
ATOM 800 C C . VAL A 1 103 ? 2.522 2.696 -9.979 1.00 98.31 103 VAL A C 1
ATOM 802 O O . VAL A 1 103 ? 2.684 3.447 -9.011 1.00 98.31 103 VAL A O 1
ATOM 805 N N . ASN A 1 104 ? 3.505 2.365 -10.813 1.00 98.06 104 ASN A N 1
ATOM 806 C CA . ASN A 1 104 ? 4.869 2.866 -10.742 1.00 98.06 104 ASN A CA 1
ATOM 807 C C . ASN A 1 104 ? 5.009 4.070 -11.680 1.00 98.06 104 ASN A C 1
ATOM 809 O O . ASN A 1 104 ? 5.260 3.937 -12.882 1.00 98.06 104 ASN A O 1
ATOM 813 N N . THR A 1 105 ? 4.827 5.267 -11.122 1.00 96.75 105 THR A N 1
ATOM 814 C CA . THR A 1 105 ? 4.824 6.497 -11.926 1.00 96.75 105 THR A CA 1
ATOM 815 C C . THR A 1 105 ? 6.221 6.929 -12.356 1.00 96.75 105 THR A C 1
ATOM 817 O O . THR A 1 105 ? 6.351 7.600 -13.377 1.00 96.75 105 THR A O 1
ATOM 820 N N . ARG A 1 106 ? 7.282 6.492 -11.659 1.00 97.44 106 ARG A N 1
ATOM 821 C CA . ARG A 1 106 ? 8.652 6.812 -12.079 1.00 97.44 106 ARG A CA 1
ATOM 822 C C . ARG A 1 106 ? 9.062 6.074 -13.348 1.00 97.44 106 ARG A C 1
ATOM 824 O O . ARG A 1 106 ? 9.764 6.640 -14.180 1.00 97.44 106 ARG A O 1
ATOM 831 N N . PHE A 1 107 ? 8.625 4.828 -13.492 1.00 97.12 107 PHE A N 1
ATOM 832 C CA . PHE A 1 107 ? 8.957 3.979 -14.637 1.00 97.12 107 PHE A CA 1
ATOM 833 C C . PHE A 1 107 ? 7.822 3.898 -15.669 1.00 97.12 107 PHE A C 1
ATOM 835 O O . PHE A 1 107 ? 7.952 3.180 -16.655 1.00 97.12 107 PHE A O 1
ATOM 842 N N . SER A 1 108 ? 6.740 4.666 -15.478 1.00 97.44 108 SER A N 1
ATOM 843 C CA . SER A 1 108 ? 5.577 4.718 -16.379 1.00 97.44 108 SER A CA 1
ATOM 844 C C . SER A 1 108 ? 4.975 3.338 -16.669 1.00 97.44 108 SER A C 1
ATOM 846 O O . SER A 1 108 ? 4.665 3.016 -17.814 1.00 97.44 108 SER A O 1
ATOM 848 N N . CYS A 1 109 ? 4.821 2.506 -15.636 1.00 97.94 109 CYS A N 1
ATOM 849 C CA . CYS A 1 109 ? 4.299 1.150 -15.785 1.00 97.94 109 CYS A CA 1
ATOM 850 C C . CYS A 1 109 ? 3.402 0.729 -14.618 1.00 97.94 109 CYS A C 1
ATOM 852 O O . CYS A 1 109 ? 3.377 1.347 -13.549 1.00 97.94 109 CYS A O 1
ATOM 854 N N . LEU A 1 110 ? 2.676 -0.365 -14.832 1.00 98.31 110 LEU A N 1
ATOM 855 C CA . LEU A 1 110 ? 2.204 -1.189 -13.731 1.00 98.31 110 LEU A CA 1
ATOM 856 C C . LEU A 1 110 ? 3.313 -2.171 -13.362 1.00 98.31 110 LEU A C 1
ATOM 858 O O . LEU A 1 110 ? 4.078 -2.606 -14.222 1.00 98.31 110 LEU A O 1
ATOM 862 N N . CYS A 1 111 ? 3.423 -2.526 -12.089 1.00 98.25 111 CYS A N 1
ATOM 863 C CA . CYS A 1 111 ? 4.357 -3.556 -11.659 1.00 98.25 111 CYS A CA 1
ATOM 864 C C . CYS A 1 111 ? 3.792 -4.426 -10.538 1.00 98.25 111 CYS A C 1
ATOM 866 O O . CYS A 1 111 ? 2.846 -4.055 -9.840 1.00 98.25 111 CYS A O 1
ATOM 868 N N . THR A 1 112 ? 4.412 -5.589 -10.367 1.00 98.00 112 THR A N 1
ATOM 869 C CA . THR A 1 112 ? 4.241 -6.465 -9.202 1.00 98.00 112 THR A CA 1
ATOM 870 C C . THR A 1 112 ? 5.537 -6.489 -8.400 1.00 98.00 112 THR A C 1
ATOM 872 O O . THR A 1 112 ? 6.611 -6.221 -8.946 1.00 98.00 112 THR A O 1
ATOM 875 N N . LEU A 1 113 ? 5.455 -6.809 -7.110 1.00 97.12 113 LEU A N 1
ATOM 876 C CA . LEU A 1 113 ? 6.632 -6.880 -6.241 1.00 97.12 113 LEU A CA 1
ATOM 877 C C . LEU A 1 113 ? 7.442 -8.147 -6.511 1.00 97.12 113 LEU A C 1
ATOM 879 O O . LEU A 1 113 ? 6.881 -9.196 -6.823 1.00 97.12 113 LEU A O 1
ATOM 883 N N . ASP A 1 114 ? 8.759 -8.034 -6.384 1.00 97.00 114 ASP A N 1
ATOM 884 C CA . ASP A 1 114 ? 9.688 -9.148 -6.554 1.00 97.00 114 ASP A CA 1
ATOM 885 C C . ASP A 1 114 ? 10.834 -9.046 -5.548 1.00 97.00 114 ASP A C 1
ATOM 887 O O . ASP A 1 114 ? 11.362 -7.964 -5.301 1.00 97.00 114 ASP A O 1
ATOM 891 N N . ASN A 1 115 ? 11.232 -10.178 -4.972 1.00 95.75 115 ASN A N 1
ATOM 892 C CA . ASN A 1 115 ? 12.221 -10.212 -3.891 1.00 95.75 115 ASN A CA 1
ATOM 893 C C . ASN A 1 115 ? 13.667 -10.041 -4.377 1.00 95.75 115 ASN A C 1
ATOM 895 O O . ASN A 1 115 ? 14.543 -9.767 -3.561 1.00 95.75 115 ASN A O 1
ATOM 899 N N . VAL A 1 116 ? 13.934 -10.226 -5.673 1.00 96.62 116 VAL A N 1
ATOM 900 C CA . VAL A 1 116 ? 15.285 -10.114 -6.245 1.00 96.62 116 VAL A CA 1
ATOM 901 C C . VAL A 1 116 ? 15.493 -8.738 -6.876 1.00 96.62 116 VAL A C 1
ATOM 903 O O . VAL A 1 116 ? 16.533 -8.118 -6.676 1.00 96.62 116 VAL A O 1
ATOM 906 N N . ASN A 1 117 ? 14.498 -8.248 -7.615 1.00 96.69 117 ASN A N 1
ATOM 907 C CA . ASN A 1 117 ? 14.570 -7.021 -8.412 1.00 96.69 117 ASN A CA 1
ATOM 908 C C . ASN A 1 117 ? 13.815 -5.840 -7.783 1.00 96.69 117 ASN A C 1
ATOM 910 O O . ASN A 1 117 ? 13.687 -4.790 -8.411 1.00 96.69 117 ASN A O 1
ATOM 914 N N . SER A 1 118 ? 13.267 -6.013 -6.578 1.00 96.81 118 SER A N 1
ATOM 915 C CA . SER A 1 118 ? 12.310 -5.112 -5.917 1.00 96.81 118 SER A CA 1
ATOM 916 C C . SER A 1 118 ? 10.935 -5.064 -6.599 1.00 96.81 118 SER A C 1
ATOM 918 O O . SER A 1 118 ? 9.908 -5.118 -5.924 1.00 96.81 118 SER A O 1
ATOM 920 N N . PHE A 1 119 ? 10.872 -4.985 -7.927 1.00 97.88 119 PHE A N 1
ATOM 921 C CA . PHE A 1 119 ? 9.632 -5.048 -8.699 1.00 97.88 119 PHE A CA 1
ATOM 922 C C . PHE A 1 119 ? 9.880 -5.567 -10.120 1.00 97.88 119 PHE A C 1
ATOM 924 O O . PHE A 1 119 ? 11.003 -5.542 -10.620 1.00 97.88 119 PHE A O 1
ATOM 931 N N . VAL A 1 120 ? 8.810 -5.988 -10.793 1.00 98.06 120 VAL A N 1
ATOM 932 C CA . VAL A 1 120 ? 8.822 -6.388 -12.208 1.00 98.06 120 VAL A CA 1
ATOM 933 C C . VAL A 1 120 ? 7.713 -5.633 -12.953 1.00 98.06 120 VAL A C 1
ATOM 935 O O . VAL A 1 120 ? 6.551 -5.755 -12.554 1.00 98.06 120 VAL A O 1
ATOM 938 N N . PRO A 1 121 ? 8.034 -4.844 -14.001 1.00 98.00 121 PRO A N 1
ATOM 939 C CA . PRO A 1 121 ? 7.039 -4.204 -14.866 1.00 98.00 121 PRO A CA 1
ATOM 940 C C . PRO A 1 121 ? 6.096 -5.210 -15.536 1.00 98.00 121 PRO A C 1
ATOM 942 O O . PRO A 1 121 ? 6.497 -6.336 -15.838 1.00 98.00 121 PRO A O 1
ATOM 945 N N . ARG A 1 122 ? 4.857 -4.791 -15.788 1.00 96.12 122 ARG A N 1
ATOM 946 C CA . ARG A 1 122 ? 3.778 -5.590 -16.375 1.00 96.12 122 ARG A CA 1
ATOM 947 C C . ARG A 1 122 ? 3.069 -4.853 -17.501 1.00 96.12 122 ARG A C 1
ATOM 949 O O . ARG A 1 122 ? 3.016 -3.603 -17.444 1.00 96.12 122 ARG A O 1
#

Radius of gyration: 15.44 Å; chains: 1; bounding box: 40×31×42 Å

pLDDT: mean 92.6, std 7.35, range [39.25, 98.5]